Protein AF-A0A7Y9T7X8-F1 (afdb_monomer_lite)

Radius of gyration: 27.66 Å; chains: 1; bounding box: 61×13×73 Å

Organism: NCBI:txid2051959

Sequence (71 aa):
MTEFEGQVLADLSVLKNQMEHLLGIGQPGRLTQLEDRVDQHERSVQRIKGLLGAGGAVLAMFHMAIDYLRR

Structure (mmCIF, N/CA/C/O backbone):
data_AF-A0A7Y9T7X8-F1
#
_entry.id   AF-A0A7Y9T7X8-F1
#
loop_
_atom_site.group_PDB
_atom_site.id
_atom_site.type_symbol
_atom_site.label_atom_id
_atom_site.label_alt_id
_atom_site.label_comp_id
_atom_site.label_asym_id
_atom_site.label_entity_id
_atom_site.label_seq_id
_atom_site.pdbx_PDB_ins_code
_atom_site.Cartn_x
_atom_site.Cartn_y
_atom_site.Cartn_z
_atom_site.occupancy
_atom_site.B_iso_or_equiv
_atom_site.auth_seq_id
_atom_site.auth_comp_id
_atom_site.auth_asym_id
_atom_site.auth_atom_id
_atom_site.pdbx_PDB_model_num
ATOM 1 N N . MET A 1 1 ? -22.409 -7.379 37.661 1.00 68.69 1 MET A N 1
ATOM 2 C CA . MET A 1 1 ? -21.203 -7.054 36.881 1.00 68.69 1 MET A CA 1
ATOM 3 C C . MET A 1 1 ? -20.206 -6.440 37.838 1.00 68.69 1 MET A C 1
ATOM 5 O O . MET A 1 1 ? -20.615 -5.593 38.629 1.00 68.69 1 MET A O 1
ATOM 9 N N . THR A 1 2 ? -18.973 -6.930 37.858 1.00 94.19 2 THR A N 1
ATOM 10 C CA . THR A 1 2 ? -17.918 -6.401 38.739 1.00 94.19 2 THR A CA 1
ATOM 11 C C . THR A 1 2 ? -17.330 -5.104 38.166 1.00 94.19 2 THR A C 1
ATOM 13 O O . THR A 1 2 ? -17.490 -4.821 36.979 1.00 94.19 2 THR A O 1
ATOM 16 N N . GLU A 1 3 ? -16.659 -4.297 38.993 1.00 93.62 3 GLU A N 1
ATOM 17 C CA . GLU A 1 3 ? -15.981 -3.064 38.546 1.00 93.62 3 GLU A CA 1
ATOM 18 C C . GLU A 1 3 ? -14.927 -3.362 37.467 1.00 93.62 3 GLU A C 1
ATOM 20 O O . GLU A 1 3 ? -14.879 -2.699 36.432 1.00 93.62 3 GLU A O 1
ATOM 25 N N . PHE A 1 4 ? -14.169 -4.443 37.664 1.00 94.88 4 PHE A N 1
ATOM 26 C CA . PHE A 1 4 ? 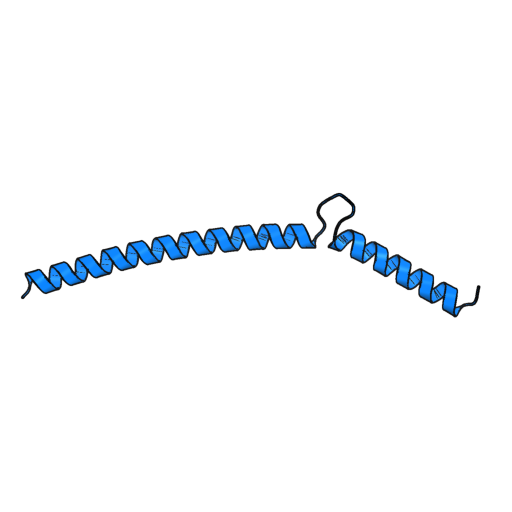-13.199 -4.948 36.698 1.00 94.88 4 PHE A CA 1
ATOM 27 C C . PHE A 1 4 ? -13.843 -5.302 35.350 1.00 94.88 4 PHE A C 1
ATOM 29 O O . PHE A 1 4 ? -13.369 -4.861 34.306 1.00 94.88 4 PHE A O 1
ATOM 36 N N . GLU A 1 5 ? -14.947 -6.056 35.355 1.00 96.25 5 GLU A N 1
ATOM 37 C CA . GLU A 1 5 ? -15.675 -6.400 34.125 1.00 96.25 5 GLU A CA 1
ATOM 38 C C . GLU A 1 5 ? -16.167 -5.149 33.385 1.00 96.25 5 GLU A C 1
ATOM 40 O O . GLU A 1 5 ? -16.084 -5.085 32.159 1.00 96.25 5 GLU A O 1
ATOM 45 N N . GLY A 1 6 ? -16.647 -4.142 34.123 1.00 96.38 6 GLY A N 1
ATOM 46 C CA . GLY A 1 6 ? -17.061 -2.857 33.558 1.00 96.38 6 GLY A CA 1
ATOM 47 C C . GLY A 1 6 ? -15.919 -2.122 32.863 1.00 96.38 6 GLY A C 1
ATOM 48 O O . GLY A 1 6 ? -16.088 -1.654 31.737 1.00 96.38 6 GLY A O 1
ATOM 49 N N . GLN A 1 7 ? -14.749 -2.072 33.499 1.00 96.25 7 GLN A N 1
ATOM 50 C CA . GLN A 1 7 ? -13.567 -1.422 32.940 1.00 96.25 7 GLN A CA 1
ATOM 51 C C . GLN A 1 7 ? -13.048 -2.146 31.691 1.00 96.25 7 GLN A C 1
ATOM 53 O O . GLN A 1 7 ? -12.813 -1.513 30.665 1.00 96.25 7 GLN A O 1
ATOM 58 N N . VAL A 1 8 ? -12.953 -3.478 31.732 1.00 97.25 8 VAL A N 1
ATOM 59 C CA . VAL A 1 8 ? -12.501 -4.280 30.583 1.00 97.25 8 VAL A CA 1
ATOM 60 C C . VAL A 1 8 ? -13.425 -4.102 29.377 1.00 97.25 8 VAL A C 1
ATOM 62 O O . VAL A 1 8 ? -12.954 -3.971 28.247 1.00 97.25 8 VAL A O 1
ATOM 65 N N . LEU A 1 9 ? -14.742 -4.069 29.593 1.00 97.75 9 LEU A N 1
ATOM 66 C CA . LEU A 1 9 ? -15.698 -3.839 28.509 1.00 97.75 9 LEU A CA 1
ATOM 67 C C . LEU A 1 9 ? -15.577 -2.431 27.918 1.00 97.75 9 LEU A C 1
ATOM 69 O O . LEU A 1 9 ? -15.681 -2.278 26.698 1.00 97.75 9 LEU A O 1
ATOM 73 N N . ALA A 1 10 ? -15.328 -1.420 28.752 1.00 97.00 10 ALA A N 1
ATOM 74 C CA . ALA A 1 10 ? -15.085 -0.062 28.282 1.00 97.00 10 ALA A CA 1
ATOM 75 C C . ALA A 1 10 ? -13.834 -0.008 27.391 1.00 97.00 10 ALA A C 1
ATOM 77 O O . ALA A 1 10 ? -13.913 0.473 26.259 1.00 97.00 10 ALA A O 1
ATOM 78 N N . ASP A 1 11 ? -12.725 -0.600 27.832 1.00 97.94 11 ASP A N 1
ATOM 79 C CA . ASP A 1 11 ? -11.473 -0.626 27.071 1.00 97.94 11 ASP A CA 1
ATOM 80 C C . ASP A 1 11 ? -11.616 -1.394 25.746 1.00 97.94 11 ASP A C 1
ATOM 82 O O . ASP A 1 11 ? -11.197 -0.915 24.688 1.00 97.94 11 ASP A O 1
ATOM 86 N N . LEU A 1 12 ? -12.283 -2.554 25.762 1.00 98.31 12 LEU A N 1
ATOM 87 C CA . LEU A 1 12 ? -12.552 -3.334 24.550 1.00 98.31 12 LEU A CA 1
ATOM 88 C C . LEU A 1 12 ? -13.436 -2.580 23.554 1.00 98.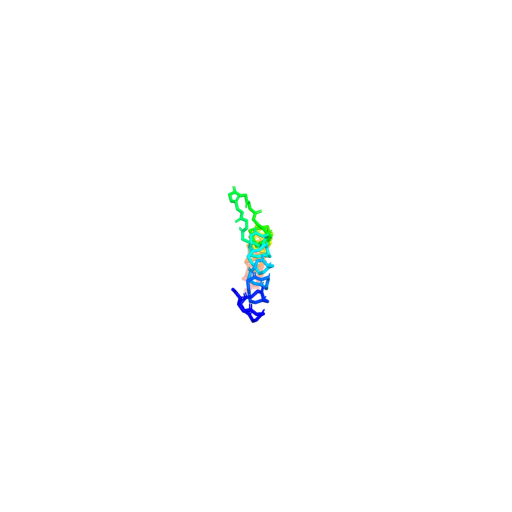31 12 LEU A C 1
ATOM 90 O O . LEU A 1 12 ? -13.242 -2.707 22.344 1.00 98.31 12 LEU A O 1
ATOM 94 N N . SER A 1 13 ? -14.391 -1.785 24.038 1.00 97.56 13 SER A N 1
ATOM 95 C CA . SER A 1 13 ? -15.247 -0.972 23.171 1.00 97.56 13 SER A CA 1
ATOM 96 C C . SER A 1 13 ? -14.449 0.108 22.434 1.00 97.56 13 SER A C 1
ATOM 98 O O . SER A 1 13 ? -14.647 0.314 21.233 1.00 97.56 13 SER A O 1
ATOM 100 N N . VAL A 1 14 ? -13.487 0.732 23.120 1.00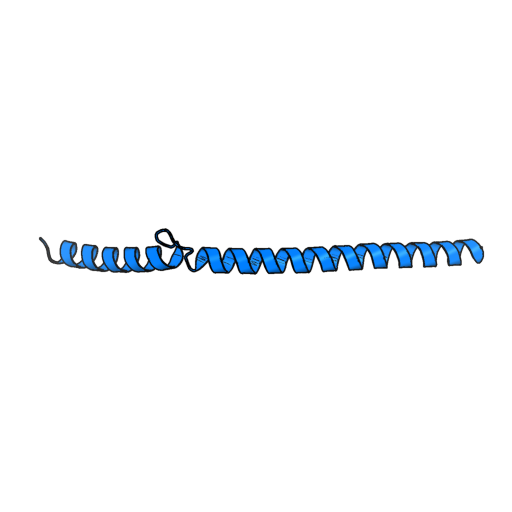 98.06 14 VAL A N 1
ATOM 101 C CA . VAL A 1 14 ? -12.579 1.724 22.536 1.00 98.06 14 VAL A CA 1
ATOM 102 C C . VAL A 1 14 ? -11.658 1.059 21.518 1.00 98.06 14 VAL A C 1
ATOM 104 O O . VAL A 1 14 ? -11.544 1.548 20.393 1.00 98.06 14 VAL A O 1
ATOM 107 N N . LEU A 1 15 ? -11.056 -0.081 21.869 1.00 97.88 15 LEU A N 1
ATOM 108 C CA . LEU A 1 15 ? -10.202 -0.841 20.955 1.00 97.88 15 LEU A CA 1
ATOM 109 C C . LEU A 1 15 ? -10.963 -1.248 19.691 1.00 97.88 15 LEU A C 1
ATOM 111 O O . LEU A 1 15 ? -10.458 -1.076 18.583 1.00 97.88 15 LEU A O 1
ATOM 115 N N . LYS A 1 16 ? -12.194 -1.750 19.840 1.00 97.50 16 LYS A N 1
ATOM 116 C CA . LYS A 1 16 ? -13.044 -2.121 18.708 1.00 97.50 16 LYS A CA 1
ATOM 117 C C . LYS A 1 16 ? -13.269 -0.929 17.781 1.00 97.50 16 LYS A C 1
ATOM 119 O O . LYS A 1 16 ? -13.055 -1.058 16.582 1.00 97.50 16 LYS A O 1
ATOM 124 N N . ASN A 1 17 ? -13.628 0.231 18.327 1.00 96.88 17 ASN A N 1
ATOM 125 C CA . ASN A 1 17 ? -13.857 1.440 17.536 1.00 96.88 17 ASN A CA 1
ATOM 126 C C . ASN A 1 17 ? -12.591 1.878 16.771 1.00 96.88 17 ASN A C 1
ATOM 128 O O . ASN A 1 17 ? -12.641 2.181 15.580 1.00 96.88 17 ASN A O 1
ATOM 132 N N . GLN A 1 18 ? -11.428 1.830 17.425 1.00 97.62 18 GLN A N 1
ATOM 133 C CA . GLN A 1 18 ? -10.150 2.135 16.776 1.00 97.62 18 GLN A CA 1
ATOM 134 C C . GLN A 1 18 ? -9.836 1.157 15.637 1.00 97.62 18 GLN A C 1
ATOM 136 O O . GLN A 1 18 ? -9.402 1.578 14.563 1.00 97.62 18 GLN A O 1
ATOM 141 N N . MET A 1 19 ? -10.088 -0.135 15.848 1.00 97.50 19 MET A N 1
ATOM 142 C CA . MET A 1 19 ? -9.889 -1.167 14.832 1.00 97.50 19 MET A CA 1
ATOM 143 C C . MET A 1 19 ? -10.840 -0.996 13.645 1.00 97.50 19 MET A C 1
ATOM 145 O O . MET A 1 19 ? -10.402 -1.123 12.503 1.00 97.50 19 MET A O 1
ATOM 149 N N . GLU A 1 20 ? -12.103 -0.642 13.886 1.00 97.00 20 GLU A N 1
ATOM 150 C CA . GLU A 1 20 ? -13.071 -0.337 12.825 1.00 97.00 20 GLU A CA 1
ATOM 151 C C . GLU A 1 20 ? -12.612 0.843 11.958 1.00 97.00 20 GLU A C 1
ATOM 153 O O . GLU A 1 20 ? -12.793 0.817 10.745 1.00 97.00 20 GLU A O 1
ATOM 158 N N . HIS A 1 21 ? -11.947 1.846 12.536 1.00 96.12 21 HIS A N 1
ATOM 159 C CA . HIS A 1 21 ? -11.393 2.969 11.771 1.00 96.12 21 HIS A CA 1
ATOM 160 C C . HIS A 1 21 ? -10.128 2.610 10.977 1.00 96.12 21 HIS A C 1
ATOM 162 O O . HIS A 1 21 ? -9.881 3.136 9.887 1.00 96.12 21 HIS A O 1
ATOM 168 N N . LEU A 1 22 ? -9.294 1.722 11.523 1.00 97.44 22 LEU A N 1
ATOM 169 C CA . LEU A 1 22 ? -8.069 1.271 10.860 1.00 97.44 22 LEU A CA 1
ATOM 170 C C . LEU A 1 22 ? -8.368 0.333 9.691 1.00 97.44 22 LEU A C 1
ATOM 172 O O . LEU A 1 22 ? -7.842 0.547 8.598 1.00 97.44 22 LEU A O 1
ATOM 176 N N . LEU A 1 23 ? -9.205 -0.677 9.925 1.00 97.12 23 LEU A N 1
ATOM 177 C CA . LEU A 1 23 ? -9.536 -1.722 8.956 1.00 97.12 23 LEU A CA 1
ATOM 178 C C . LEU A 1 23 ? -10.684 -1.315 8.031 1.00 97.12 23 LEU A C 1
ATOM 180 O O . LEU A 1 23 ? -10.702 -1.700 6.865 1.00 97.12 23 LEU A O 1
ATOM 184 N N . GLY A 1 24 ? -11.611 -0.503 8.535 1.00 95.38 24 GLY A N 1
ATOM 185 C CA . GLY A 1 24 ? -12.849 -0.174 7.850 1.00 95.38 24 GLY A CA 1
ATOM 186 C C . GLY A 1 24 ? -13.968 -1.178 8.138 1.00 95.38 24 GLY A C 1
ATOM 187 O O . GLY A 1 24 ? -13.738 -2.341 8.466 1.00 95.38 24 GLY A O 1
ATOM 188 N N . ILE A 1 25 ? -15.210 -0.716 7.998 1.00 91.56 25 ILE A N 1
ATOM 189 C CA . ILE A 1 25 ? -16.431 -1.508 8.210 1.00 91.56 25 ILE A CA 1
ATOM 190 C C . ILE A 1 25 ? -17.310 -1.453 6.960 1.00 91.56 25 ILE A C 1
ATOM 192 O O . ILE A 1 25 ? -18.284 -0.711 6.880 1.00 91.56 25 ILE A O 1
ATOM 196 N N . GLY A 1 26 ? -16.912 -2.200 5.929 1.00 87.25 26 GLY A N 1
ATOM 197 C CA . GLY A 1 26 ? -17.571 -2.180 4.614 1.00 87.25 26 GLY A CA 1
ATOM 198 C C . GLY A 1 26 ? -17.189 -0.984 3.731 1.00 87.25 26 GLY A C 1
ATOM 199 O O . GLY A 1 26 ? -17.624 -0.904 2.586 1.00 87.25 26 GLY A O 1
ATOM 200 N N . GLN A 1 27 ? -16.341 -0.086 4.235 1.00 89.88 27 GLN A N 1
ATOM 201 C CA . GLN A 1 27 ? -15.658 0.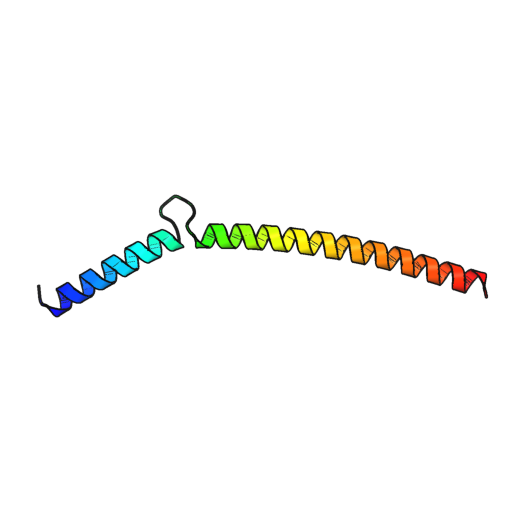962 3.476 1.00 89.88 27 GLN A CA 1
ATOM 202 C C . GLN A 1 27 ? -14.157 0.914 3.791 1.00 89.88 27 GLN A C 1
ATOM 204 O O . GLN A 1 27 ? -13.810 0.473 4.886 1.00 89.88 27 GLN A O 1
ATOM 209 N N . PRO A 1 28 ? -13.271 1.358 2.881 1.00 92.69 28 PRO A N 1
ATOM 210 C CA . PRO A 1 28 ? -11.827 1.338 3.104 1.00 92.69 28 PRO A CA 1
ATOM 211 C C . PRO A 1 28 ? -11.412 2.096 4.371 1.00 92.69 28 PRO A C 1
ATOM 213 O O . PRO A 1 28 ? -11.691 3.291 4.512 1.00 92.69 28 PRO A O 1
ATOM 216 N N . GLY A 1 29 ? -10.717 1.404 5.276 1.00 95.44 29 GLY A N 1
ATOM 217 C CA . GLY A 1 29 ? -10.114 2.007 6.460 1.00 95.44 29 GLY A CA 1
ATOM 218 C C . GLY A 1 29 ? -8.822 2.763 6.148 1.00 95.44 29 GLY A C 1
ATOM 219 O O . GLY A 1 29 ? -8.346 2.825 5.009 1.00 95.44 29 GLY A O 1
ATOM 220 N N . ARG A 1 30 ? -8.206 3.332 7.187 1.00 96.62 30 ARG A N 1
ATOM 221 C CA . ARG A 1 30 ? -6.925 4.049 7.051 1.00 96.62 30 ARG A CA 1
ATOM 222 C C . ARG A 1 30 ? -5.794 3.174 6.516 1.00 96.62 30 ARG A C 1
ATOM 224 O O . ARG A 1 30 ? -4.910 3.697 5.839 1.00 96.62 30 ARG A O 1
ATOM 231 N N . LEU A 1 31 ? -5.809 1.877 6.827 1.00 97.25 31 LEU A N 1
ATOM 232 C CA . LEU A 1 31 ? -4.792 0.945 6.350 1.00 97.25 31 LEU A CA 1
ATOM 233 C C . LEU A 1 31 ? -4.853 0.801 4.826 1.00 97.25 31 LEU A C 1
ATOM 235 O O . LEU A 1 31 ? -3.837 0.981 4.166 1.00 97.25 31 LEU A O 1
ATOM 239 N N . THR A 1 32 ? -6.047 0.617 4.264 1.00 96.75 32 THR A N 1
ATOM 240 C CA . THR A 1 32 ? -6.241 0.524 2.810 1.00 96.75 32 THR A CA 1
ATOM 241 C C . THR A 1 32 ? -5.786 1.795 2.091 1.00 96.75 32 THR A C 1
ATOM 243 O O . THR A 1 32 ? -5.099 1.731 1.080 1.00 96.75 32 THR A O 1
ATOM 246 N N . GLN A 1 33 ? -6.065 2.974 2.656 1.00 96.19 33 GLN A N 1
ATOM 247 C CA . GLN A 1 33 ? -5.580 4.241 2.087 1.00 96.19 33 GLN A CA 1
ATOM 248 C C . GLN A 1 33 ? -4.045 4.347 2.091 1.00 96.19 33 GLN A C 1
ATOM 250 O O . GLN A 1 33 ? -3.453 5.013 1.237 1.00 96.19 33 GLN A O 1
ATOM 255 N N . LEU A 1 34 ? -3.385 3.736 3.080 1.00 97.56 34 LEU A N 1
ATOM 256 C CA . LEU A 1 34 ? -1.929 3.665 3.137 1.00 97.56 34 LEU A CA 1
ATOM 257 C C . LEU A 1 34 ? -1.395 2.703 2.072 1.00 97.56 34 LEU A C 1
ATOM 259 O O . LEU A 1 34 ? -0.456 3.063 1.367 1.00 97.56 34 LEU A O 1
ATOM 263 N N . GLU A 1 35 ? -2.006 1.527 1.941 1.00 97.44 35 GLU A N 1
ATOM 264 C CA . GLU A 1 35 ? -1.666 0.525 0.926 1.00 97.44 35 GLU A CA 1
ATOM 265 C C . GLU A 1 35 ? -1.782 1.111 -0.486 1.00 97.44 35 GLU A C 1
ATOM 267 O O . GLU A 1 35 ? -0.823 1.038 -1.252 1.00 97.44 35 GLU A O 1
ATOM 272 N N . ASP A 1 36 ? -2.876 1.817 -0.789 1.00 97.44 36 ASP A N 1
ATOM 273 C CA . ASP A 1 36 ? -3.084 2.481 -2.082 1.00 97.44 36 ASP A CA 1
ATOM 274 C C . ASP A 1 36 ? -1.992 3.514 -2.389 1.00 97.44 36 ASP A C 1
ATOM 276 O O . ASP A 1 36 ? -1.504 3.628 -3.517 1.00 97.44 36 ASP A O 1
ATOM 280 N N . ARG A 1 37 ? -1.579 4.290 -1.381 1.00 97.50 37 ARG A N 1
ATOM 281 C CA . ARG A 1 37 ? -0.490 5.264 -1.527 1.00 97.50 37 ARG A CA 1
ATOM 282 C C . ARG A 1 37 ? 0.859 4.589 -1.750 1.00 97.50 37 ARG A C 1
ATOM 284 O O . ARG A 1 37 ? 1.672 5.111 -2.515 1.00 97.50 37 ARG A O 1
ATOM 291 N N . VAL A 1 38 ? 1.115 3.474 -1.070 1.00 98.12 38 VAL A N 1
ATOM 292 C CA . VAL A 1 38 ? 2.350 2.699 -1.229 1.00 98.12 38 VAL A CA 1
ATOM 293 C C . VAL A 1 38 ? 2.406 2.077 -2.622 1.00 98.12 38 VAL A C 1
ATOM 295 O O . VAL A 1 38 ? 3.412 2.256 -3.303 1.00 98.12 38 VAL A O 1
ATOM 298 N N . ASP A 1 39 ? 1.321 1.465 -3.097 1.00 97.88 39 ASP A N 1
ATOM 299 C CA . ASP A 1 39 ? 1.226 0.882 -4.443 1.00 97.88 39 ASP A CA 1
ATOM 300 C C . ASP A 1 39 ? 1.433 1.944 -5.541 1.00 97.88 39 ASP A C 1
ATOM 302 O O . ASP A 1 39 ? 2.208 1.754 -6.483 1.00 97.88 39 ASP A O 1
ATOM 306 N N . GLN A 1 40 ? 0.836 3.132 -5.394 1.00 97.06 40 GLN A N 1
ATOM 307 C CA . GLN A 1 40 ? 1.097 4.253 -6.306 1.00 97.06 40 GLN A CA 1
ATOM 308 C C . GLN A 1 40 ? 2.575 4.668 -6.317 1.00 97.06 40 GLN A C 1
ATOM 310 O O . GLN A 1 40 ? 3.143 4.937 -7.383 1.00 97.06 40 GLN A O 1
ATOM 315 N N . HIS A 1 41 ? 3.208 4.715 -5.143 1.00 97.25 41 HIS A N 1
ATOM 316 C CA . HIS A 1 41 ? 4.619 5.065 -5.028 1.00 97.25 41 HIS A CA 1
ATOM 317 C C . HIS A 1 41 ? 5.522 3.996 -5.655 1.00 97.25 41 HIS A C 1
ATOM 319 O O . HIS A 1 41 ? 6.439 4.330 -6.407 1.00 97.25 41 HIS A O 1
ATOM 325 N N . GLU A 1 42 ? 5.225 2.719 -5.424 1.00 96.56 42 GLU A N 1
ATOM 326 C CA . GLU A 1 42 ? 5.969 1.592 -5.982 1.00 96.56 42 GLU A CA 1
ATOM 327 C C . GLU A 1 42 ? 5.928 1.595 -7.513 1.00 96.56 42 GLU A C 1
ATOM 329 O O . GLU A 1 42 ? 6.974 1.522 -8.163 1.00 96.56 42 GLU A O 1
ATOM 334 N N . ARG A 1 43 ? 4.746 1.807 -8.104 1.00 96.31 43 ARG A N 1
ATOM 335 C CA . ARG A 1 43 ? 4.595 1.928 -9.562 1.00 96.31 43 ARG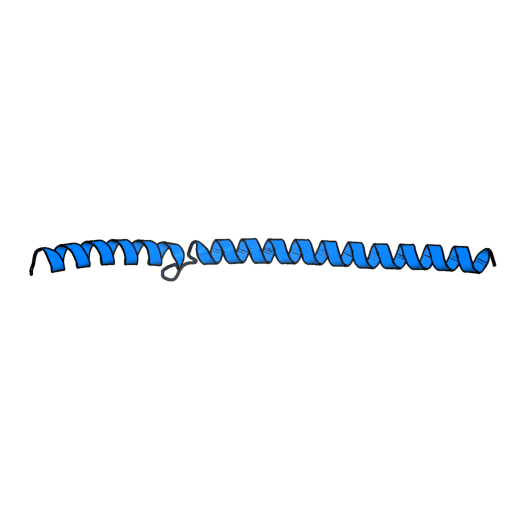 A CA 1
ATOM 336 C C . ARG A 1 43 ? 5.403 3.088 -10.132 1.00 96.31 43 ARG A C 1
ATOM 338 O O . ARG A 1 43 ? 6.002 2.954 -11.200 1.00 96.31 43 ARG A O 1
ATOM 345 N N . SER A 1 44 ? 5.426 4.228 -9.443 1.00 95.06 44 SER A N 1
ATOM 346 C CA . SER A 1 44 ? 6.218 5.388 -9.863 1.00 95.06 44 SER A CA 1
ATOM 347 C C . SER A 1 44 ? 7.715 5.065 -9.862 1.00 95.06 44 SER A C 1
ATOM 349 O O . SER A 1 44 ? 8.403 5.248 -10.870 1.00 95.06 44 SER A O 1
ATOM 351 N N . VAL A 1 45 ? 8.206 4.480 -8.766 1.00 96.31 45 VAL A N 1
ATOM 352 C CA . VAL A 1 45 ? 9.605 4.059 -8.625 1.00 96.31 45 VAL A CA 1
ATOM 353 C C . VAL A 1 45 ? 9.979 3.016 -9.679 1.00 96.31 45 VAL A C 1
ATOM 355 O O . VAL A 1 45 ? 11.054 3.101 -10.273 1.00 96.31 45 VAL A O 1
ATOM 358 N N . GLN A 1 46 ? 9.101 2.055 -9.961 1.00 95.19 46 GLN A N 1
ATOM 359 C CA . GLN A 1 46 ? 9.340 1.026 -10.969 1.00 95.19 46 GLN A CA 1
ATOM 360 C C . GLN A 1 46 ? 9.490 1.621 -12.374 1.00 95.19 46 GLN A C 1
ATOM 362 O O . GLN A 1 46 ? 10.406 1.239 -13.104 1.00 95.19 46 GLN A O 1
ATOM 367 N N . ARG A 1 47 ? 8.650 2.594 -12.749 1.00 94.75 47 ARG A N 1
ATOM 368 C CA . ARG A 1 47 ? 8.771 3.289 -14.044 1.00 94.75 47 ARG A CA 1
ATOM 369 C C . ARG A 1 47 ? 10.086 4.052 -14.158 1.00 94.75 47 ARG A C 1
ATOM 371 O O . ARG A 1 47 ? 10.749 3.957 -15.187 1.00 94.75 47 ARG A O 1
ATOM 378 N N . ILE A 1 48 ? 10.487 4.765 -13.103 1.00 95.88 48 ILE A N 1
ATOM 379 C CA . ILE A 1 48 ? 11.761 5.499 -13.070 1.00 95.88 48 ILE A CA 1
ATOM 380 C C . ILE A 1 48 ? 12.938 4.533 -13.226 1.00 95.88 48 ILE A C 1
ATOM 382 O O . ILE A 1 48 ? 13.827 4.779 -14.039 1.00 95.88 48 ILE A O 1
ATOM 386 N N . LYS A 1 49 ? 12.926 3.405 -12.505 1.00 92.69 49 LYS A N 1
ATOM 387 C CA . LYS A 1 49 ? 13.945 2.354 -12.646 1.00 92.69 49 LYS A CA 1
ATOM 388 C C . LYS A 1 49 ? 14.008 1.816 -14.076 1.00 92.69 49 LYS A C 1
ATOM 390 O O . LYS A 1 49 ? 15.101 1.682 -14.616 1.00 92.69 49 LYS A O 1
ATOM 395 N N . GLY A 1 50 ? 12.858 1.555 -14.699 1.00 92.56 50 GLY A N 1
ATOM 396 C CA . GLY A 1 50 ? 12.786 1.111 -16.092 1.00 92.56 50 GLY A CA 1
ATOM 397 C C . GLY A 1 50 ? 13.390 2.125 -17.068 1.00 92.56 50 GLY A C 1
ATOM 398 O O . GLY A 1 50 ? 14.205 1.753 -17.910 1.00 92.56 50 GLY A O 1
ATOM 399 N N . LEU A 1 51 ? 13.053 3.410 -16.912 1.00 94.44 51 LEU A N 1
ATOM 400 C CA . LEU A 1 51 ? 13.593 4.494 -17.738 1.00 94.44 51 LEU A CA 1
ATOM 401 C C . LEU A 1 51 ? 15.114 4.622 -17.580 1.00 94.44 51 LEU A C 1
ATOM 403 O O . LEU A 1 51 ? 15.833 4.686 -18.574 1.00 94.44 51 LEU A O 1
ATOM 407 N N . LEU A 1 52 ? 15.606 4.635 -16.338 1.00 95.12 52 LEU A N 1
ATOM 408 C CA . LEU A 1 52 ? 17.037 4.719 -16.048 1.00 95.12 52 LEU A CA 1
ATOM 409 C C . LEU A 1 52 ? 17.794 3.502 -16.584 1.00 95.12 52 LEU A C 1
ATOM 411 O O . LEU A 1 52 ? 18.870 3.663 -17.151 1.00 95.12 52 LEU A O 1
ATOM 415 N N . GLY A 1 53 ? 17.225 2.301 -16.456 1.00 95.88 53 GLY A N 1
ATOM 416 C CA . GLY A 1 53 ? 17.804 1.079 -17.008 1.00 95.88 53 GLY A CA 1
ATOM 417 C C . GLY A 1 53 ? 17.928 1.134 -18.531 1.00 95.88 53 GLY A C 1
ATOM 418 O O . GLY A 1 53 ? 19.006 0.888 -19.067 1.00 95.88 53 GLY A O 1
ATOM 419 N N . ALA A 1 54 ? 16.858 1.524 -19.229 1.00 95.06 54 ALA A N 1
ATOM 420 C CA . ALA A 1 54 ? 16.873 1.671 -20.684 1.00 95.06 54 ALA A CA 1
ATOM 421 C C . ALA A 1 54 ? 17.847 2.770 -21.143 1.00 95.06 54 ALA A C 1
ATOM 423 O O . ALA A 1 54 ? 18.651 2.542 -22.045 1.00 95.06 54 ALA A O 1
ATOM 424 N N . GLY A 1 55 ? 17.826 3.939 -20.495 1.00 95.62 55 GLY A N 1
ATOM 425 C CA . GLY A 1 55 ? 18.753 5.034 -20.785 1.00 95.62 55 GLY A CA 1
ATOM 426 C C . GLY A 1 55 ? 20.212 4.636 -20.554 1.00 95.62 55 GLY A C 1
ATOM 427 O O . GLY A 1 55 ? 21.062 4.885 -21.406 1.00 95.62 55 GLY A O 1
ATOM 428 N N . GLY A 1 56 ? 20.496 3.942 -19.449 1.00 95.81 56 GLY A N 1
ATOM 429 C CA . GLY A 1 56 ? 21.817 3.393 -19.153 1.00 95.81 56 GLY A CA 1
ATOM 430 C C . GLY A 1 56 ? 22.281 2.380 -20.201 1.00 95.81 56 GLY A C 1
ATOM 431 O O . GLY A 1 56 ? 23.419 2.457 -20.656 1.00 95.81 56 GLY A O 1
ATOM 432 N N . ALA A 1 57 ? 21.397 1.483 -20.646 1.00 96.50 57 ALA A N 1
ATOM 433 C CA . ALA A 1 57 ? 21.707 0.517 -21.699 1.00 96.50 57 ALA A CA 1
ATOM 434 C C . ALA A 1 57 ? 22.036 1.203 -23.035 1.00 96.50 57 ALA A C 1
ATOM 436 O O . ALA A 1 57 ? 23.021 0.852 -23.683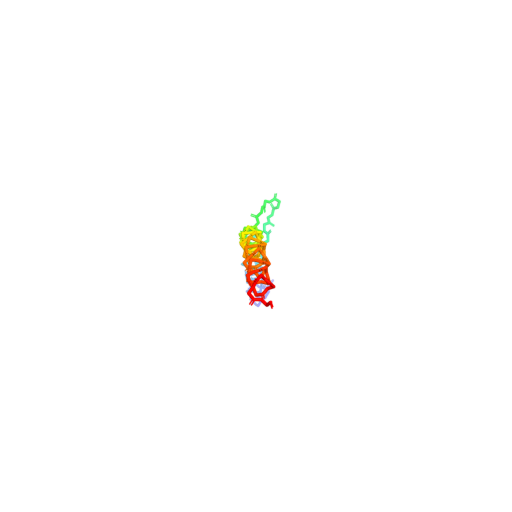 1.00 96.50 57 ALA A O 1
ATOM 437 N N . VAL A 1 58 ? 21.259 2.221 -23.422 1.00 96.94 58 VAL A N 1
ATOM 438 C CA . VAL A 1 58 ? 21.527 3.021 -24.627 1.00 96.94 58 VAL A CA 1
ATOM 439 C C . VAL A 1 58 ? 22.892 3.701 -24.526 1.00 96.94 58 VAL A C 1
ATOM 441 O O . VAL A 1 58 ? 23.706 3.570 -25.438 1.00 96.94 58 VAL A O 1
ATOM 444 N N . LEU A 1 59 ? 23.181 4.370 -23.406 1.00 96.62 59 LEU A N 1
ATOM 445 C CA . LEU A 1 59 ? 24.473 5.026 -23.188 1.00 96.62 59 LEU A CA 1
ATOM 446 C C . LEU A 1 59 ? 25.645 4.039 -23.229 1.00 96.62 59 LEU A C 1
ATOM 448 O O . LEU A 1 59 ? 26.685 4.361 -23.805 1.00 96.62 59 LEU A O 1
ATOM 452 N N . ALA A 1 60 ? 25.482 2.845 -22.659 1.00 96.44 60 ALA A N 1
ATOM 453 C CA . ALA A 1 60 ? 26.495 1.797 -22.703 1.00 96.44 60 ALA A CA 1
ATOM 454 C C . ALA A 1 60 ? 26.761 1.322 -24.141 1.00 96.44 60 ALA A C 1
ATOM 456 O O . ALA A 1 60 ? 27.920 1.213 -24.539 1.00 96.44 60 ALA A O 1
ATOM 457 N N . MET A 1 61 ? 25.713 1.112 -24.949 1.00 96.94 61 MET A N 1
ATOM 458 C CA . MET A 1 61 ? 25.876 0.760 -26.365 1.00 96.94 61 MET A CA 1
ATOM 459 C C . MET A 1 61 ? 26.575 1.867 -27.160 1.00 96.94 61 MET A C 1
ATOM 461 O O . MET A 1 61 ? 27.439 1.567 -27.981 1.00 96.94 61 MET A O 1
ATOM 465 N N . PHE A 1 62 ? 26.258 3.139 -26.894 1.00 97.31 62 PHE A N 1
ATOM 466 C CA . PHE A 1 62 ? 26.961 4.269 -27.510 1.00 97.31 62 PHE A CA 1
ATOM 467 C C . PHE A 1 62 ? 28.457 4.264 -27.180 1.00 97.31 62 PHE A C 1
ATOM 469 O O . PHE A 1 62 ? 29.274 4.416 -28.087 1.00 97.31 62 PHE A O 1
ATOM 476 N N . HIS A 1 63 ? 28.825 4.052 -25.913 1.00 96.19 63 HIS A N 1
ATOM 477 C CA . HIS A 1 63 ? 30.235 3.956 -25.517 1.00 96.19 63 HIS A CA 1
ATOM 478 C C . HIS A 1 63 ? 30.928 2.779 -26.205 1.00 96.19 63 HIS A C 1
ATOM 480 O O . HIS A 1 63 ? 31.989 2.956 -26.795 1.00 96.19 63 HIS A O 1
ATOM 486 N N . MET A 1 64 ? 30.287 1.608 -26.220 1.00 96.31 64 MET A N 1
ATOM 487 C CA . MET A 1 64 ? 30.825 0.418 -26.878 1.00 96.31 64 MET A CA 1
ATOM 488 C C . MET A 1 64 ? 31.053 0.637 -28.381 1.00 96.31 64 MET A C 1
ATOM 490 O O . MET A 1 64 ? 32.082 0.224 -28.911 1.00 96.31 64 MET A O 1
ATOM 494 N N . ALA A 1 65 ? 30.127 1.310 -29.069 1.00 96.69 65 ALA A N 1
ATOM 495 C CA . ALA A 1 65 ? 30.260 1.626 -30.488 1.00 96.69 65 ALA A CA 1
ATOM 496 C C . ALA A 1 65 ? 31.415 2.603 -30.761 1.00 96.69 65 ALA A C 1
ATOM 498 O O . ALA A 1 65 ? 32.175 2.398 -31.705 1.00 96.69 65 ALA A O 1
ATOM 499 N N . ILE A 1 66 ? 31.574 3.638 -29.926 1.00 96.69 66 ILE A N 1
ATOM 500 C CA . ILE A 1 66 ? 32.692 4.589 -30.029 1.00 96.69 66 ILE A CA 1
ATOM 501 C C . ILE A 1 66 ? 34.028 3.874 -29.811 1.00 96.69 66 ILE A C 1
ATOM 503 O O . ILE A 1 66 ? 34.963 4.085 -30.583 1.00 96.69 66 ILE A O 1
ATOM 507 N N . ASP A 1 67 ? 34.120 3.023 -28.790 1.00 95.62 67 ASP A N 1
ATOM 508 C CA . ASP A 1 67 ? 35.337 2.267 -28.490 1.00 95.62 67 ASP A CA 1
ATOM 509 C C . ASP A 1 67 ? 35.673 1.260 -29.594 1.00 95.62 67 ASP A C 1
ATOM 511 O O . ASP A 1 67 ? 36.847 1.068 -29.903 1.00 95.62 67 ASP A O 1
ATOM 515 N N . TYR A 1 68 ? 34.662 0.654 -30.225 1.00 95.25 68 TYR A N 1
ATOM 516 C CA . TYR A 1 68 ? 34.850 -0.209 -31.390 1.00 95.25 68 TYR A CA 1
ATOM 517 C C . TYR A 1 68 ? 35.378 0.568 -32.601 1.00 95.25 68 TYR A C 1
ATOM 519 O O . TYR A 1 68 ? 36.299 0.104 -33.257 1.00 95.25 68 TYR A O 1
ATOM 527 N N . LEU A 1 69 ? 34.829 1.756 -32.879 1.00 94.81 69 LEU A N 1
ATOM 528 C CA . LEU A 1 69 ? 35.213 2.566 -34.042 1.00 94.81 69 LEU A CA 1
ATOM 529 C C . LEU A 1 69 ? 36.583 3.249 -33.890 1.00 94.81 69 LEU A C 1
ATOM 531 O O . LEU A 1 69 ? 37.190 3.638 -34.884 1.00 94.81 69 LEU A O 1
ATOM 535 N N . ARG A 1 70 ? 37.047 3.450 -32.650 1.00 91.19 70 ARG A N 1
ATOM 536 C CA . ARG A 1 70 ? 38.388 3.977 -32.342 1.00 91.19 70 ARG A CA 1
ATOM 537 C C . ARG A 1 70 ? 39.490 2.916 -32.399 1.00 91.19 70 ARG A C 1
ATOM 539 O O . ARG A 1 70 ? 40.660 3.293 -32.329 1.00 91.19 70 ARG A O 1
ATOM 546 N N . ARG A 1 71 ? 39.127 1.635 -32.439 1.00 71.56 71 ARG A N 1
ATOM 547 C CA . ARG A 1 71 ? 40.053 0.499 -32.477 1.00 71.56 71 ARG A CA 1
ATOM 548 C C . ARG A 1 71 ? 40.381 0.105 -33.908 1.00 71.56 71 ARG A C 1
ATOM 550 O O . ARG A 1 71 ? 41.538 -0.318 -34.107 1.00 71.56 71 ARG A O 1
#

pLDDT: mean 95.22, std 4.71, range [68.69, 98.31]

Secondary structure (DSSP, 8-state):
--HHHHHHHHHHHHHHHHHHHHH-SSS--HHHHHHHHHHHHHHHHHHHHHHHHHHHHHHHHHHHHHHHHT-

Foldseek 3Di:
DDPVVVVVVVVVVVVVVVVCQQPPDPDHHPVVVVVVVVVVVVVVVVVVVVVVVVVVVVVVVVVVVVVVVVD